Protein AF-A0A7J6VBC7-F1 (afdb_monomer)

Nearest PDB structures (foldseek):
  6eom-assembly1_A  TM=9.472E-01  e=4.359E-07  Caldithrix abyssi DSM 13497
  5zum-assembly1_B  TM=9.806E-01  e=1.143E-06  Corallococcus sp. EGB

Sequence (152 aa):
MYVSFLAGCFRSIRFGLEEAHGKGQALQFNWLFEKGAFVLHTDGTFSVNFEEIEGAVESLSTEILTIQAKGDKAAAKSLLLVYGTMTEPLQIAMNKLETVQVPVDIACIFNYTLWRCGHQCLATGILTLLRVLQSANDIDIERGAMEELSAE

Radius of gyration: 29.09 Å; Cα contacts (8 Å, |Δi|>4): 109; chains: 1; bounding box: 55×80×35 Å

Organism: Thalictrum thalictroides (NCBI:txid46969)

Solvent-accessible surface area (backbone atoms only — not comparable to full-atom values): 9130 Å² total; per-residue (Å²): 112,67,66,62,48,58,59,44,35,60,54,42,35,67,74,29,63,90,39,71,65,12,15,52,29,30,25,51,50,45,51,28,36,74,55,52,14,38,42,80,45,96,89,67,49,75,48,72,33,80,88,32,36,62,61,33,51,50,52,53,51,51,52,55,52,50,36,59,75,69,65,39,62,67,59,50,51,50,51,45,66,68,27,29,47,91,45,70,73,54,48,56,50,50,55,53,45,59,75,70,62,64,78,82,75,85,82,87,82,79,82,53,65,87,77,58,57,74,65,54,60,54,53,55,51,50,52,52,49,52,54,57,53,54,74,72,46,101,70,93,80,82,88,90,85,92,82,88,85,89,76,136

Mean predicted aligned error: 12.3 Å

Foldseek 3Di:
DVVVLLVVLLLQLVVDLVDPSNLVSQLLVQQCVVQVQWDQDPVLDIDGDPVRNVVSVVVVVCQVVVCVVVVPPVSVVVSSVVRSDCDPSSVSVNVVCVVVPDDSDDDDDDPCCVPPVPPPVVVVVVVVVVVVVCVVDDDDDDDDDPPDDPDD

Structure (mmCIF, N/CA/C/O backbone):
data_AF-A0A7J6VBC7-F1
#
_entry.id   AF-A0A7J6VBC7-F1
#
loop_
_atom_site.group_PDB
_atom_site.id
_atom_site.type_symbol
_atom_site.label_atom_id
_atom_site.label_alt_id
_atom_site.label_comp_id
_atom_site.label_asym_id
_atom_site.label_entity_id
_atom_site.label_seq_id
_atom_site.pdbx_PDB_ins_code
_atom_site.Cartn_x
_atom_site.Cartn_y
_atom_site.Cartn_z
_atom_site.occupancy
_atom_site.B_iso_or_equiv
_atom_site.auth_seq_id
_atom_site.auth_comp_id
_atom_site.auth_asym_id
_atom_site.auth_atom_id
_atom_site.pdbx_PDB_model_num
ATOM 1 N N . MET A 1 1 ? -8.877 3.848 -11.851 1.00 91.25 1 MET A N 1
ATOM 2 C CA . MET A 1 1 ? -8.496 4.342 -10.509 1.00 91.25 1 MET A CA 1
ATOM 3 C C . MET A 1 1 ? -7.563 3.365 -9.790 1.00 91.25 1 MET A C 1
ATOM 5 O O . MET A 1 1 ? -6.407 3.712 -9.598 1.00 91.25 1 MET A O 1
ATOM 9 N N . TYR A 1 2 ? -8.004 2.142 -9.462 1.00 97.44 2 TYR A 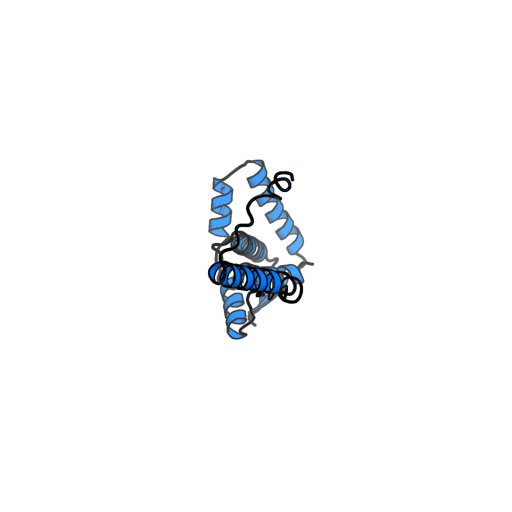N 1
ATOM 10 C CA . TYR A 1 2 ? -7.233 1.198 -8.630 1.00 97.44 2 TYR A CA 1
ATOM 11 C C . TYR A 1 2 ? -5.877 0.759 -9.197 1.00 97.44 2 TYR A C 1
ATOM 13 O O . TYR A 1 2 ? -4.909 0.670 -8.454 1.00 97.44 2 TYR A O 1
ATOM 21 N N . VAL A 1 3 ? -5.771 0.549 -10.511 1.00 97.94 3 VAL A N 1
ATOM 22 C CA . VAL A 1 3 ? -4.498 0.151 -11.143 1.00 97.94 3 VAL A CA 1
ATOM 23 C C . VAL A 1 3 ? -3.420 1.227 -10.958 1.00 97.94 3 VAL A C 1
ATOM 25 O O . VAL A 1 3 ? -2.292 0.929 -10.578 1.00 97.94 3 VAL A O 1
ATOM 28 N N . SER A 1 4 ? -3.776 2.498 -11.167 1.00 98.06 4 SER A N 1
ATOM 29 C CA . SER A 1 4 ? -2.865 3.627 -10.942 1.00 98.06 4 SER A CA 1
ATOM 30 C C . SER A 1 4 ? -2.518 3.795 -9.462 1.00 98.06 4 SER A C 1
ATOM 32 O O . SER A 1 4 ? -1.389 4.156 -9.145 1.00 98.06 4 SER A O 1
ATOM 34 N N . PHE A 1 5 ? -3.466 3.512 -8.562 1.00 98.00 5 PHE A N 1
ATOM 35 C CA . PHE A 1 5 ? -3.221 3.519 -7.121 1.00 98.00 5 PHE A CA 1
ATOM 36 C C . PHE A 1 5 ? -2.207 2.441 -6.715 1.00 98.00 5 PHE A C 1
ATOM 38 O O . PHE A 1 5 ? -1.224 2.773 -6.063 1.00 98.00 5 PHE A O 1
ATOM 45 N N . LEU A 1 6 ? -2.375 1.199 -7.183 1.00 98.25 6 LEU A N 1
ATOM 46 C CA . LEU A 1 6 ? -1.430 0.098 -6.960 1.00 98.25 6 LEU A CA 1
ATOM 47 C C . LEU A 1 6 ? -0.008 0.470 -7.411 1.00 98.25 6 LEU A C 1
ATOM 49 O O . LEU A 1 6 ? 0.944 0.332 -6.647 1.00 98.25 6 LEU A O 1
ATOM 53 N N . ALA A 1 7 ? 0.139 1.014 -8.623 1.00 97.25 7 ALA A N 1
ATOM 54 C CA . ALA A 1 7 ? 1.434 1.512 -9.092 1.00 97.25 7 ALA A CA 1
ATOM 55 C C . ALA A 1 7 ? 1.973 2.653 -8.201 1.00 97.25 7 ALA A C 1
ATOM 57 O O . ALA A 1 7 ? 3.166 2.717 -7.896 1.00 97.25 7 ALA A O 1
ATOM 58 N N . GLY A 1 8 ? 1.085 3.541 -7.748 1.00 97.25 8 GLY A N 1
ATOM 59 C CA . GLY A 1 8 ? 1.391 4.637 -6.832 1.00 97.25 8 GLY A CA 1
ATOM 60 C C . GLY A 1 8 ? 1.859 4.187 -5.445 1.00 97.25 8 GLY A C 1
ATOM 61 O O . GLY A 1 8 ? 2.703 4.872 -4.863 1.00 97.25 8 GLY A O 1
ATOM 62 N N . CYS A 1 9 ? 1.387 3.043 -4.936 1.00 97.38 9 CYS A N 1
ATOM 63 C CA . CYS A 1 9 ? 1.858 2.474 -3.671 1.00 97.38 9 CYS A CA 1
ATOM 64 C C . CYS A 1 9 ? 3.367 2.229 -3.721 1.00 97.38 9 CYS A C 1
ATOM 66 O O . CYS A 1 9 ? 4.094 2.687 -2.841 1.00 97.38 9 CYS A O 1
ATOM 68 N N . PHE A 1 10 ? 3.857 1.591 -4.789 1.00 97.06 10 PHE A N 1
ATOM 69 C CA . PHE A 1 10 ? 5.285 1.313 -4.946 1.00 97.06 10 PHE A CA 1
ATOM 70 C C . PHE A 1 10 ? 6.123 2.588 -5.006 1.00 97.06 10 PHE A C 1
ATOM 72 O O . PHE A 1 10 ? 7.191 2.644 -4.406 1.00 97.06 10 PHE A O 1
ATOM 79 N N . ARG A 1 11 ? 5.632 3.637 -5.678 1.00 96.69 11 ARG A N 1
ATOM 80 C CA . ARG A 1 11 ? 6.309 4.940 -5.691 1.00 96.69 11 ARG A CA 1
ATOM 81 C C . ARG A 1 11 ? 6.449 5.502 -4.277 1.00 96.69 11 ARG A C 1
ATOM 83 O O . ARG A 1 11 ? 7.542 5.889 -3.887 1.00 96.69 11 ARG A O 1
ATOM 90 N N . SER A 1 12 ? 5.363 5.532 -3.511 1.00 97.19 12 SER A N 1
ATOM 91 C CA . SER A 1 12 ? 5.365 6.135 -2.176 1.00 97.19 12 SER A CA 1
ATOM 92 C C . SER A 1 12 ? 6.178 5.332 -1.155 1.00 97.19 12 SER A C 1
ATOM 94 O O . SER A 1 12 ? 6.855 5.916 -0.318 1.00 97.19 12 SER A O 1
ATOM 96 N N . ILE A 1 13 ? 6.160 3.999 -1.233 1.00 97.06 13 ILE A N 1
ATOM 97 C CA . ILE A 1 13 ? 6.919 3.127 -0.319 1.00 97.06 13 ILE A CA 1
ATOM 98 C C . ILE A 1 13 ? 8.434 3.340 -0.467 1.00 97.06 13 ILE A C 1
ATOM 100 O O . ILE A 1 13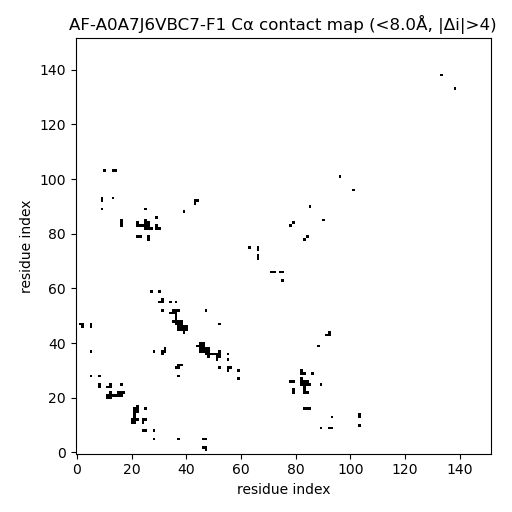 ? 9.170 3.212 0.510 1.00 97.06 13 ILE A O 1
ATOM 104 N N . ARG A 1 14 ? 8.905 3.745 -1.653 1.00 96.12 14 ARG A N 1
ATOM 105 C CA . ARG A 1 14 ? 10.324 4.043 -1.912 1.00 96.12 14 ARG A CA 1
ATOM 106 C C . ARG A 1 14 ? 10.848 5.296 -1.212 1.00 96.12 14 ARG A C 1
ATOM 108 O O . ARG A 1 14 ? 12.061 5.469 -1.160 1.00 96.12 14 ARG A O 1
ATOM 115 N N . PHE A 1 15 ? 9.981 6.131 -0.636 1.00 94.62 15 PHE A N 1
ATOM 116 C CA . PHE A 1 15 ? 10.413 7.179 0.297 1.00 94.62 15 PHE A CA 1
ATOM 117 C C . PHE A 1 15 ? 10.881 6.615 1.649 1.00 94.62 15 PHE A C 1
ATOM 119 O O . PHE A 1 15 ? 11.567 7.309 2.395 1.00 94.62 15 PHE A O 1
ATOM 126 N N . GLY A 1 16 ? 10.561 5.351 1.942 1.00 93.56 16 GLY A N 1
ATOM 127 C CA . GLY A 1 16 ? 10.965 4.645 3.152 1.00 93.56 16 GLY A CA 1
ATOM 128 C C . GLY A 1 16 ? 9.829 4.485 4.163 1.00 93.56 16 GLY A C 1
ATOM 129 O O . GLY A 1 16 ? 8.886 5.270 4.218 1.00 93.56 16 GLY A O 1
ATOM 130 N N . LEU A 1 17 ? 9.931 3.446 4.996 1.00 95.12 17 LEU A N 1
ATOM 131 C CA . LEU A 1 17 ? 8.918 3.109 6.010 1.00 95.12 17 LEU A CA 1
ATOM 132 C C . LEU A 1 17 ? 9.060 3.897 7.323 1.00 95.12 17 LEU A C 1
ATOM 134 O O . LEU A 1 17 ? 8.226 3.758 8.221 1.00 95.12 17 LEU A O 1
ATOM 138 N N . GLU A 1 18 ? 10.101 4.720 7.433 1.00 93.81 18 GLU A N 1
ATOM 139 C CA . GLU A 1 18 ? 10.283 5.660 8.545 1.00 93.81 18 GLU A CA 1
ATOM 140 C C . GLU A 1 18 ? 9.460 6.945 8.354 1.00 93.81 18 GLU A C 1
ATOM 142 O O . GLU A 1 18 ? 9.188 7.662 9.315 1.00 93.81 18 GLU A O 1
ATOM 147 N N . GLU A 1 19 ? 9.020 7.224 7.124 1.00 93.50 19 GLU A N 1
ATOM 148 C CA . GLU A 1 19 ? 8.172 8.363 6.781 1.00 93.50 19 GLU A CA 1
ATOM 149 C C . GLU A 1 19 ? 6.686 7.954 6.800 1.00 93.50 19 GLU A C 1
ATOM 151 O O . GLU A 1 19 ? 6.316 6.818 6.489 1.00 93.50 19 GLU A O 1
ATOM 156 N N . ALA A 1 20 ? 5.814 8.877 7.211 1.00 94.44 20 ALA A N 1
ATOM 157 C CA . ALA A 1 20 ? 4.403 8.599 7.455 1.00 94.44 20 ALA A CA 1
ATOM 158 C C . ALA A 1 20 ? 3.642 8.132 6.200 1.00 94.44 20 ALA A C 1
ATOM 160 O O . ALA A 1 20 ? 2.856 7.185 6.286 1.00 94.44 20 ALA A O 1
ATOM 161 N N . HIS A 1 21 ? 3.869 8.756 5.042 1.00 95.00 21 HIS A N 1
ATOM 162 C CA . HIS A 1 21 ? 3.226 8.369 3.787 1.00 95.00 21 HIS A CA 1
ATOM 163 C C . HIS A 1 21 ? 3.740 7.015 3.297 1.00 95.00 21 HIS A C 1
ATOM 165 O O . HIS A 1 21 ? 2.925 6.163 2.949 1.00 95.00 21 HIS A O 1
ATOM 171 N N . GLY A 1 22 ? 5.054 6.776 3.316 1.00 96.56 22 GLY A N 1
ATOM 172 C CA . GLY A 1 22 ? 5.630 5.479 2.943 1.00 96.56 22 GLY A CA 1
ATOM 173 C C . GLY A 1 22 ? 5.082 4.336 3.804 1.00 96.56 22 GLY A C 1
ATOM 174 O O . GLY A 1 22 ? 4.596 3.328 3.283 1.00 96.56 22 GLY A O 1
ATOM 175 N N . LYS A 1 23 ? 5.040 4.535 5.127 1.00 97.44 23 LYS A N 1
ATOM 176 C CA . LYS A 1 23 ? 4.486 3.563 6.080 1.00 97.44 23 LYS A CA 1
ATOM 177 C C . LYS A 1 23 ? 2.986 3.331 5.902 1.00 97.44 23 LYS A C 1
ATOM 179 O O . LYS A 1 23 ? 2.527 2.189 5.919 1.00 97.44 23 LYS A O 1
ATOM 184 N N . GLY A 1 24 ? 2.216 4.401 5.699 1.00 98.00 24 GLY A N 1
ATOM 185 C CA . GLY A 1 24 ? 0.778 4.318 5.439 1.00 98.00 24 GLY A CA 1
ATOM 186 C C . GLY A 1 24 ? 0.450 3.631 4.111 1.00 98.00 24 GLY A C 1
ATOM 187 O O . GLY A 1 24 ? -0.583 2.974 3.991 1.00 98.00 24 GLY A O 1
ATOM 188 N N . GLN A 1 25 ? 1.326 3.748 3.113 1.00 98.06 25 GLN A N 1
ATOM 189 C CA . GLN A 1 25 ? 1.173 3.086 1.816 1.00 98.06 25 GLN A CA 1
ATOM 190 C C . GLN A 1 25 ? 1.525 1.600 1.889 1.00 98.06 25 GLN A C 1
ATOM 192 O O . GLN A 1 25 ? 0.805 0.791 1.308 1.00 98.06 25 GLN A O 1
ATOM 197 N N . ALA A 1 26 ? 2.542 1.220 2.669 1.00 98.44 26 ALA A N 1
ATOM 198 C CA . ALA A 1 26 ? 2.803 -0.186 2.979 1.00 98.44 26 ALA A CA 1
ATOM 199 C C . ALA A 1 26 ? 1.610 -0.835 3.696 1.00 98.44 26 ALA A C 1
ATOM 201 O O . ALA A 1 26 ? 1.186 -1.922 3.312 1.00 98.44 26 ALA A O 1
ATOM 202 N N . LEU A 1 27 ? 1.005 -0.130 4.661 1.00 98.62 27 LEU A N 1
ATOM 203 C CA . LEU A 1 27 ? -0.201 -0.590 5.354 1.00 98.62 27 LEU A CA 1
ATOM 204 C C . LEU A 1 27 ? -1.360 -0.848 4.391 1.00 98.62 27 LEU A C 1
ATOM 206 O O . LEU A 1 27 ? -1.938 -1.932 4.413 1.00 98.62 27 LEU A O 1
ATOM 210 N N . GLN A 1 28 ? -1.678 0.126 3.534 1.00 98.69 28 GLN A N 1
ATOM 211 C CA . GLN A 1 28 ? -2.748 -0.018 2.544 1.00 98.69 28 GLN A CA 1
ATOM 212 C C . GLN A 1 28 ? -2.472 -1.182 1.594 1.00 98.69 28 GLN A C 1
ATOM 214 O O . GLN A 1 28 ? -3.348 -2.013 1.376 1.00 98.69 28 GLN A O 1
ATOM 219 N N . PHE A 1 29 ? -1.249 -1.279 1.071 1.00 98.69 29 PHE A N 1
ATOM 220 C CA . PHE A 1 29 ? -0.870 -2.370 0.183 1.00 98.69 29 PHE A CA 1
ATOM 221 C C . PHE A 1 29 ? -1.026 -3.735 0.858 1.00 98.69 29 PHE A C 1
ATOM 223 O O . PHE A 1 29 ? -1.679 -4.612 0.301 1.00 98.69 29 PHE A O 1
ATOM 230 N N . ASN A 1 30 ? -0.465 -3.909 2.056 1.00 98.69 30 ASN A N 1
ATOM 231 C CA . ASN A 1 30 ? -0.474 -5.191 2.757 1.00 98.69 30 ASN A CA 1
ATOM 232 C C . ASN A 1 30 ? -1.892 -5.621 3.146 1.00 98.69 30 ASN A C 1
ATOM 234 O O . ASN A 1 30 ? -2.222 -6.794 3.000 1.00 98.69 30 ASN A O 1
ATOM 238 N N . TRP A 1 31 ? -2.748 -4.685 3.571 1.00 98.75 31 TRP A N 1
ATOM 239 C CA . TRP A 1 31 ? -4.156 -4.980 3.846 1.00 98.75 31 TRP A CA 1
ATOM 240 C C . TRP A 1 31 ? -4.891 -5.438 2.583 1.00 98.75 31 TRP A C 1
ATOM 242 O O . TRP A 1 31 ? -5.536 -6.482 2.580 1.00 98.75 31 TRP A O 1
ATOM 252 N N . LEU A 1 32 ? -4.775 -4.681 1.488 1.00 98.69 32 LEU A N 1
ATOM 253 C CA . LEU A 1 32 ? -5.441 -5.013 0.226 1.00 98.69 32 LEU A CA 1
ATOM 254 C C . LEU A 1 32 ? -4.918 -6.331 -0.365 1.00 98.69 32 LEU A C 1
ATOM 256 O O . LEU A 1 32 ? -5.690 -7.107 -0.922 1.00 98.69 32 LEU A O 1
ATOM 260 N N . PHE A 1 33 ? -3.625 -6.614 -0.213 1.00 98.62 33 PHE A N 1
ATOM 261 C CA . PHE A 1 33 ? -3.031 -7.884 -0.613 1.00 98.62 33 PHE A CA 1
ATOM 262 C C . PHE A 1 33 ? -3.571 -9.054 0.221 1.00 98.62 33 PHE A C 1
ATOM 264 O O . PHE A 1 33 ? -3.986 -10.060 -0.346 1.00 98.62 33 PHE A O 1
ATOM 271 N N . GLU A 1 34 ? -3.645 -8.914 1.550 1.00 98.44 34 GLU A N 1
ATOM 272 C CA . GLU A 1 34 ? -4.218 -9.944 2.429 1.00 98.44 34 GLU A CA 1
ATOM 273 C C . GLU A 1 34 ? -5.683 -10.249 2.081 1.00 98.44 34 GLU A C 1
ATOM 275 O O . GLU A 1 34 ? -6.096 -11.407 2.088 1.00 98.44 34 GLU A O 1
ATOM 280 N N . LYS A 1 35 ? -6.467 -9.223 1.728 1.00 98.25 35 LYS A N 1
ATOM 281 C CA . LYS A 1 35 ? -7.865 -9.385 1.297 1.00 98.25 35 LYS A CA 1
ATOM 282 C C . LYS A 1 35 ? -8.020 -9.904 -0.137 1.00 98.25 35 LYS A C 1
ATOM 284 O O . LYS A 1 35 ? -9.138 -9.975 -0.626 1.00 98.25 35 LYS A O 1
ATOM 289 N N . GLY A 1 36 ? -6.932 -10.247 -0.829 1.00 98.25 36 GLY A N 1
ATOM 290 C CA . GLY A 1 36 ? -6.979 -10.767 -2.199 1.00 98.25 36 GLY A CA 1
ATOM 291 C C . GLY A 1 36 ? -7.309 -9.716 -3.264 1.00 98.25 36 GLY A C 1
ATOM 292 O O . GLY A 1 36 ? -7.514 -10.065 -4.426 1.00 98.25 36 GLY A O 1
ATOM 293 N N . ALA A 1 37 ? -7.332 -8.431 -2.897 1.00 98.56 37 ALA A N 1
ATOM 294 C CA . ALA A 1 37 ? -7.585 -7.330 -3.818 1.00 98.56 37 ALA A CA 1
ATOM 295 C C . ALA A 1 37 ? -6.362 -6.990 -4.680 1.00 98.56 37 ALA A C 1
ATOM 297 O O . ALA A 1 37 ? -6.510 -6.531 -5.814 1.00 98.56 37 ALA A O 1
ATOM 298 N N . PHE A 1 38 ? -5.155 -7.237 -4.169 1.00 98.56 38 PHE A N 1
ATOM 299 C CA . PHE A 1 38 ? -3.927 -7.229 -4.960 1.00 98.56 38 PHE A CA 1
ATOM 300 C C . PHE A 1 38 ? -3.394 -8.645 -5.123 1.00 98.56 38 PHE A C 1
ATOM 302 O O . PHE A 1 38 ? -3.320 -9.406 -4.165 1.00 98.56 38 PHE A O 1
ATOM 309 N N . VAL A 1 39 ? -2.989 -8.973 -6.347 1.00 98.38 39 VAL A N 1
ATOM 310 C CA . VAL A 1 39 ? -2.499 -10.304 -6.717 1.00 98.38 39 VAL A CA 1
ATOM 311 C C . VAL A 1 39 ? -1.080 -10.181 -7.246 1.00 98.38 39 VAL A C 1
ATOM 313 O O . VAL A 1 39 ? -0.833 -9.375 -8.146 1.00 98.38 39 VAL A O 1
ATOM 316 N N . LEU A 1 40 ? -0.170 -10.980 -6.687 1.00 98.19 40 LEU A N 1
ATOM 317 C CA . LEU A 1 40 ? 1.194 -11.169 -7.178 1.00 98.19 40 LEU A CA 1
ATOM 318 C C . LEU A 1 40 ? 1.222 -12.359 -8.140 1.00 98.19 40 LEU A C 1
ATOM 320 O O . LEU A 1 40 ? 0.823 -13.464 -7.778 1.00 98.19 40 LEU A O 1
ATOM 324 N N . HIS A 1 41 ? 1.724 -12.132 -9.347 1.00 97.94 41 HIS A N 1
ATOM 325 C CA . HIS A 1 41 ? 1.892 -13.158 -10.372 1.00 97.94 41 HIS A CA 1
ATOM 326 C C . HIS A 1 41 ? 3.271 -13.814 -10.299 1.00 97.94 41 HIS A C 1
ATOM 328 O O . HIS A 1 41 ? 4.221 -13.263 -9.743 1.00 97.94 41 HIS A O 1
ATOM 334 N N . THR A 1 42 ? 3.410 -14.987 -10.918 1.00 95.81 42 THR A N 1
ATOM 335 C CA . THR A 1 42 ? 4.669 -15.756 -10.945 1.00 95.81 42 THR A CA 1
ATOM 336 C C . THR A 1 42 ? 5.814 -15.031 -11.647 1.00 95.81 42 THR A C 1
ATOM 338 O O . THR A 1 42 ? 6.978 -15.286 -11.358 1.00 95.81 42 THR A O 1
ATOM 341 N N . ASP A 1 43 ? 5.499 -14.123 -12.570 1.00 93.56 43 ASP A N 1
ATOM 342 C CA . ASP A 1 43 ? 6.484 -13.272 -13.236 1.00 93.56 43 ASP A CA 1
ATOM 343 C C . ASP A 1 43 ? 6.926 -12.087 -12.360 1.00 93.56 43 ASP A C 1
ATOM 345 O O . ASP A 1 43 ? 7.766 -11.292 -12.780 1.00 93.56 43 ASP A O 1
ATOM 349 N N . GLY A 1 44 ? 6.374 -11.953 -11.149 1.00 93.88 44 GLY A N 1
ATOM 350 C CA . GLY A 1 44 ? 6.625 -10.887 -10.187 1.00 93.88 44 GLY A CA 1
ATOM 351 C C . GLY A 1 44 ? 5.928 -9.566 -10.519 1.00 93.88 44 GLY A C 1
ATOM 352 O O . GLY A 1 44 ? 6.416 -8.516 -10.096 1.00 93.88 44 GLY A O 1
ATOM 353 N N . THR A 1 45 ? 4.909 -9.562 -11.380 1.00 96.12 45 THR A N 1
ATOM 354 C CA . THR A 1 45 ? 4.042 -8.397 -11.612 1.00 96.12 45 THR A CA 1
ATOM 355 C C . THR A 1 45 ? 2.834 -8.423 -10.681 1.00 96.12 45 THR A C 1
ATOM 357 O O . THR A 1 45 ? 2.519 -9.446 -10.074 1.00 96.12 45 THR A O 1
ATOM 360 N N . PHE A 1 46 ? 2.161 -7.279 -10.553 1.00 98.25 46 PHE A N 1
ATOM 361 C CA . PHE A 1 46 ? 0.982 -7.137 -9.707 1.00 98.25 46 PHE A CA 1
ATOM 362 C C . PHE A 1 46 ? -0.235 -6.730 -10.526 1.00 98.25 46 PHE A C 1
ATOM 364 O O . PHE A 1 46 ? -0.129 -5.957 -11.478 1.00 98.25 46 PHE A O 1
ATOM 371 N N . SER A 1 47 ? -1.404 -7.206 -10.108 1.00 98.31 47 SER A N 1
ATOM 372 C CA . SER A 1 47 ? -2.691 -6.800 -10.673 1.00 98.31 47 SER A CA 1
ATOM 373 C C . SER A 1 47 ? -3.730 -6.549 -9.586 1.00 98.31 47 SER A C 1
ATOM 375 O O . SER A 1 47 ? -3.545 -6.948 -8.435 1.00 98.31 47 SER A O 1
ATOM 377 N N . VAL A 1 48 ? -4.819 -5.883 -9.968 1.00 98.62 48 VAL A N 1
ATOM 378 C CA . VAL A 1 48 ? -5.975 -5.644 -9.102 1.00 98.62 48 VAL A CA 1
ATOM 379 C C . VAL A 1 48 ? -7.030 -6.704 -9.389 1.00 98.62 48 VAL A C 1
ATOM 381 O O . VAL A 1 48 ? -7.435 -6.866 -10.540 1.00 98.62 48 VAL A O 1
ATOM 384 N N . ASN A 1 49 ? -7.498 -7.381 -8.346 1.00 98.44 49 ASN A N 1
ATOM 385 C CA . ASN A 1 49 ? -8.710 -8.182 -8.401 1.00 98.44 49 ASN A CA 1
ATOM 386 C C . ASN A 1 49 ? -9.923 -7.263 -8.200 1.00 98.44 49 ASN A C 1
ATOM 388 O O . ASN A 1 49 ? -10.154 -6.757 -7.103 1.00 98.44 49 ASN A O 1
ATOM 392 N N . PHE A 1 50 ? -10.682 -7.028 -9.270 1.00 98.06 50 PHE A N 1
ATOM 393 C CA . PHE A 1 50 ? -11.820 -6.109 -9.242 1.00 98.06 50 PHE A CA 1
ATOM 394 C C . PHE A 1 50 ? -13.037 -6.644 -8.485 1.00 98.06 50 PHE A C 1
ATOM 396 O O . PHE A 1 50 ? -13.885 -5.845 -8.108 1.00 98.06 50 PHE A O 1
ATOM 403 N N . GLU A 1 51 ? -13.111 -7.951 -8.235 1.00 98.38 51 GLU A N 1
ATOM 404 C CA . GLU A 1 51 ? -14.193 -8.542 -7.440 1.00 98.38 51 GLU A CA 1
ATOM 405 C C . GLU A 1 51 ? -14.007 -8.248 -5.943 1.00 98.38 51 GLU A C 1
ATOM 407 O O . GLU A 1 51 ? -14.982 -8.032 -5.231 1.00 98.38 51 GLU A O 1
ATOM 412 N N . GLU A 1 52 ? -12.756 -8.152 -5.480 1.00 98.31 52 GLU A N 1
ATOM 413 C CA . GLU A 1 52 ? -12.421 -8.004 -4.054 1.00 98.31 52 GLU A CA 1
ATOM 414 C C . GLU A 1 52 ? -12.035 -6.568 -3.655 1.00 98.31 52 GLU A C 1
ATOM 416 O O . GLU A 1 52 ? -12.116 -6.191 -2.484 1.00 98.31 52 GLU A O 1
ATOM 421 N N . ILE A 1 53 ? -11.594 -5.735 -4.608 1.00 98.38 53 ILE A N 1
ATOM 422 C CA . ILE A 1 53 ? -10.992 -4.424 -4.307 1.00 98.38 53 ILE A CA 1
ATOM 423 C C . ILE A 1 53 ? -11.931 -3.462 -3.579 1.00 98.38 53 ILE A C 1
ATOM 425 O O . ILE A 1 53 ? -11.480 -2.750 -2.682 1.00 98.38 53 ILE A O 1
ATOM 429 N N . GLU A 1 54 ? -13.218 -3.433 -3.926 1.00 98.12 54 GLU A N 1
ATOM 430 C CA . GLU A 1 54 ? -14.170 -2.513 -3.295 1.00 98.12 54 GLU A CA 1
ATOM 431 C C . GLU A 1 54 ? -14.390 -2.875 -1.822 1.00 98.12 54 GLU A C 1
ATOM 433 O O . GLU A 1 54 ? -14.213 -2.020 -0.951 1.00 98.12 54 GLU A O 1
ATOM 438 N N . GLY A 1 55 ? -14.646 -4.154 -1.530 1.00 98.56 55 GLY A N 1
ATOM 439 C CA . GLY A 1 55 ? -14.809 -4.642 -0.158 1.00 98.56 55 GLY A CA 1
ATOM 440 C C . GLY A 1 55 ? -13.530 -4.501 0.673 1.00 98.56 55 GLY A C 1
ATOM 441 O O . GLY A 1 55 ? -13.570 -4.112 1.843 1.00 98.56 55 GLY A O 1
ATOM 442 N N . ALA A 1 56 ? -12.363 -4.733 0.068 1.00 98.56 56 ALA A N 1
ATOM 443 C CA . ALA A 1 56 ? -11.085 -4.546 0.744 1.00 98.56 56 ALA A CA 1
ATOM 444 C C . ALA A 1 56 ? -10.841 -3.070 1.122 1.00 98.56 56 ALA A C 1
ATOM 446 O O . ALA A 1 56 ? -10.434 -2.788 2.252 1.00 98.56 56 ALA A O 1
ATOM 447 N N . VAL A 1 57 ? -11.147 -2.124 0.227 1.00 98.56 57 VAL A N 1
ATOM 448 C CA . VAL A 1 57 ? -11.039 -0.678 0.494 1.00 98.56 57 VAL A CA 1
ATOM 449 C C . VAL A 1 57 ? -12.042 -0.225 1.554 1.00 98.56 57 VAL A C 1
ATOM 451 O O . VAL A 1 57 ? -11.678 0.542 2.450 1.00 98.56 57 VAL A O 1
ATOM 454 N N . GLU A 1 58 ? -13.284 -0.703 1.486 1.00 98.69 58 GLU A N 1
ATOM 455 C CA . GLU A 1 58 ? -14.317 -0.400 2.478 1.00 98.69 58 GLU A CA 1
ATOM 456 C C . GLU A 1 58 ? -13.910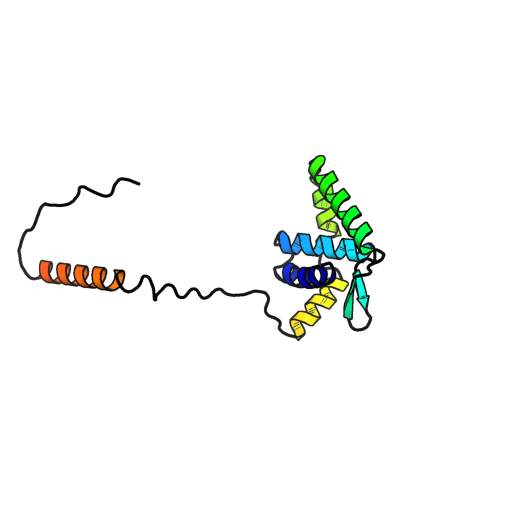 -0.903 3.869 1.00 98.69 58 GLU A C 1
ATOM 458 O O . GLU A 1 58 ? -13.977 -0.152 4.846 1.00 98.69 58 GLU A O 1
ATOM 463 N N . SER A 1 59 ? -13.416 -2.143 3.956 1.00 98.75 59 SER A N 1
ATOM 464 C CA . SER A 1 59 ? -12.995 -2.746 5.224 1.00 98.75 59 SER A CA 1
ATOM 465 C C . SER A 1 59 ? -11.844 -1.979 5.879 1.00 98.75 59 SER A C 1
ATOM 467 O O . SER A 1 59 ? -11.906 -1.680 7.072 1.00 98.75 59 SER A O 1
ATOM 469 N N . LEU A 1 60 ? -10.833 -1.579 5.100 1.00 98.69 60 LEU A N 1
ATOM 470 C CA . LEU A 1 60 ? -9.712 -0.795 5.611 1.00 98.69 60 LEU A CA 1
ATOM 471 C C . LEU A 1 60 ? -10.164 0.592 6.072 1.00 98.69 60 LEU A C 1
ATOM 473 O O . LEU A 1 60 ? -9.745 1.080 7.122 1.00 98.69 60 LEU A O 1
ATOM 477 N N . SER A 1 61 ? -11.025 1.231 5.278 1.00 98.62 61 SER A N 1
ATOM 478 C CA . SER A 1 61 ? -11.551 2.561 5.588 1.00 98.62 61 SER A CA 1
ATOM 479 C C . SER A 1 61 ? -12.364 2.529 6.881 1.00 98.62 61 SER A C 1
ATOM 481 O O . SER A 1 61 ? -12.179 3.382 7.745 1.00 98.62 61 SER A O 1
ATOM 483 N N . THR A 1 62 ? -13.203 1.506 7.050 1.00 98.75 62 THR A N 1
ATOM 484 C CA . THR A 1 62 ? -13.985 1.270 8.270 1.00 98.75 62 THR A CA 1
ATOM 485 C C . THR A 1 62 ? -13.084 1.092 9.485 1.00 98.75 62 THR A C 1
ATOM 487 O O . THR A 1 62 ? -13.317 1.734 10.511 1.00 98.75 62 THR A O 1
ATOM 490 N N . GLU A 1 63 ? -12.033 0.277 9.371 1.00 98.62 63 GLU A N 1
ATOM 491 C CA . GLU A 1 63 ? -11.078 0.035 10.455 1.00 98.62 63 GLU A CA 1
ATOM 492 C C . GLU A 1 63 ? -10.378 1.335 10.880 1.00 98.62 63 GLU A C 1
ATOM 494 O O . GLU A 1 63 ? -10.440 1.734 12.046 1.00 98.62 63 GLU A O 1
ATOM 499 N N . ILE A 1 64 ? -9.777 2.056 9.925 1.00 98.50 64 ILE A N 1
ATOM 500 C CA . ILE A 1 64 ? -9.041 3.299 10.198 1.00 98.50 64 ILE A CA 1
ATOM 501 C C . ILE A 1 64 ? -9.963 4.356 10.811 1.00 98.50 64 ILE A C 1
ATOM 503 O O . ILE A 1 64 ? -9.618 4.953 11.834 1.00 98.50 64 ILE A O 1
ATOM 507 N N . LEU A 1 65 ? -11.138 4.585 10.218 1.00 98.69 65 LEU A N 1
ATOM 508 C CA . LEU A 1 65 ? -12.076 5.599 10.698 1.00 98.69 65 LEU A CA 1
ATOM 509 C C . LEU A 1 65 ? -12.647 5.235 12.073 1.00 98.69 65 LEU A C 1
ATOM 511 O O . LEU A 1 65 ? -12.827 6.119 12.908 1.00 98.69 65 LEU A O 1
ATOM 515 N N . THR A 1 66 ? -12.868 3.949 12.355 1.00 98.75 66 THR A N 1
ATOM 516 C CA . THR A 1 66 ? -13.318 3.488 13.676 1.00 98.75 66 THR A CA 1
ATOM 517 C C . THR A 1 66 ? -12.250 3.718 14.742 1.00 98.75 66 THR A C 1
ATOM 519 O O . THR A 1 66 ? -12.561 4.220 15.825 1.00 98.75 66 THR A O 1
ATOM 522 N N . ILE A 1 67 ? -10.988 3.391 14.447 1.00 98.69 67 ILE A N 1
ATOM 523 C CA . ILE A 1 67 ? -9.856 3.650 15.347 1.00 98.69 67 ILE A CA 1
ATOM 524 C C . ILE A 1 67 ? -9.736 5.153 15.632 1.00 98.69 67 ILE A C 1
ATOM 526 O O . ILE A 1 67 ? -9.612 5.556 16.792 1.00 98.69 67 ILE A O 1
ATOM 530 N N . GLN A 1 68 ? -9.817 5.985 14.589 1.00 98.56 68 GLN A N 1
ATOM 531 C CA . GLN A 1 68 ? -9.751 7.443 14.709 1.00 98.56 68 GLN A CA 1
ATOM 532 C C . GLN A 1 68 ? -10.917 8.006 15.529 1.00 98.56 68 GLN A C 1
ATOM 534 O O . GLN A 1 68 ? -10.682 8.797 16.440 1.00 98.56 68 GLN A O 1
ATOM 539 N N . ALA A 1 69 ? -12.150 7.561 15.269 1.00 98.50 69 ALA A N 1
ATOM 540 C CA . ALA A 1 69 ? -13.344 8.003 15.989 1.00 98.50 69 ALA A CA 1
ATOM 541 C C . ALA A 1 69 ? -13.288 7.673 17.489 1.00 98.50 69 ALA A C 1
ATOM 543 O O . ALA A 1 69 ? -13.764 8.449 18.315 1.00 98.50 69 ALA A O 1
ATOM 544 N N . LYS A 1 70 ? -12.678 6.539 17.854 1.00 98.44 70 LYS A N 1
ATOM 545 C CA . LYS A 1 70 ? -12.462 6.140 19.254 1.00 98.44 70 LYS A CA 1
ATOM 546 C C . LYS A 1 70 ? -11.246 6.812 19.899 1.00 98.44 70 LYS A C 1
ATOM 548 O O . LYS A 1 70 ? -11.101 6.751 21.117 1.00 98.44 70 LYS A O 1
ATOM 553 N N . GLY A 1 71 ? -10.351 7.405 19.107 1.00 98.38 71 GLY A N 1
ATOM 554 C CA . GLY A 1 71 ? -9.051 7.879 19.583 1.00 98.38 71 GLY A CA 1
ATOM 555 C C . GLY A 1 71 ? -8.144 6.749 20.089 1.00 98.38 71 GLY A C 1
ATOM 556 O O . GLY A 1 71 ? -7.313 6.978 20.972 1.00 98.38 71 GLY A O 1
ATOM 557 N N . ASP A 1 72 ? -8.300 5.528 19.563 1.00 98.38 72 ASP A N 1
ATOM 558 C CA . ASP A 1 72 ? -7.602 4.339 20.061 1.00 98.38 72 ASP A CA 1
ATOM 559 C C . ASP A 1 72 ? -6.156 4.268 19.543 1.00 98.38 72 ASP A C 1
ATOM 561 O O . ASP A 1 72 ? -5.835 3.689 18.502 1.00 98.38 72 ASP A O 1
ATOM 565 N N . LYS A 1 73 ? -5.244 4.870 20.307 1.00 98.25 73 LYS A N 1
ATOM 566 C CA . LYS A 1 73 ? -3.810 4.892 19.983 1.00 98.25 73 LYS A CA 1
ATOM 567 C C . LYS A 1 73 ? -3.170 3.502 19.996 1.00 98.25 73 LYS A C 1
ATOM 569 O O . LYS A 1 73 ? -2.202 3.282 19.268 1.00 98.25 73 LYS A O 1
ATOM 574 N N . ALA A 1 74 ? -3.656 2.590 20.839 1.00 98.38 74 ALA A N 1
ATOM 575 C CA . ALA A 1 74 ? -3.084 1.253 20.954 1.00 98.38 74 ALA A CA 1
ATOM 576 C C . ALA A 1 74 ? -3.423 0.426 19.709 1.00 98.38 74 ALA A C 1
ATOM 578 O O . ALA A 1 74 ? -2.518 -0.151 19.101 1.00 98.38 74 ALA A O 1
ATOM 579 N N . ALA A 1 75 ? -4.687 0.465 19.277 1.00 98.12 75 ALA A N 1
ATOM 580 C CA . ALA A 1 75 ? -5.125 -0.147 18.028 1.00 98.12 75 ALA A CA 1
ATOM 581 C C . ALA A 1 75 ? -4.387 0.450 16.821 1.00 98.12 75 ALA A C 1
ATOM 583 O O . ALA A 1 75 ? -3.836 -0.296 16.013 1.00 98.12 75 ALA A O 1
ATOM 584 N N . ALA A 1 76 ? -4.255 1.781 16.747 1.00 98.38 76 ALA A N 1
ATOM 585 C CA . ALA A 1 76 ? -3.505 2.440 15.673 1.00 98.38 76 ALA A CA 1
ATOM 586 C C . ALA A 1 76 ? -2.044 1.955 15.591 1.00 98.38 76 ALA A C 1
ATOM 588 O O . ALA A 1 76 ? -1.532 1.663 14.508 1.00 98.38 76 ALA A O 1
ATOM 589 N N . LYS A 1 77 ? -1.367 1.833 16.742 1.00 98.06 77 LYS A N 1
ATOM 590 C CA . LYS A 1 77 ? 0.012 1.332 16.805 1.00 98.06 77 LYS A CA 1
ATOM 591 C C . LYS A 1 77 ? 0.099 -0.131 16.375 1.00 98.06 77 LYS A C 1
ATOM 593 O O . LYS A 1 77 ? 1.037 -0.489 15.669 1.00 98.06 77 LYS A O 1
ATOM 598 N N . SER A 1 78 ? -0.858 -0.959 16.788 1.00 98.19 78 SER A N 1
ATOM 599 C CA . SER A 1 78 ? -0.912 -2.369 16.399 1.00 98.19 78 SER A CA 1
ATOM 600 C C . SER A 1 78 ? -1.122 -2.524 14.893 1.00 98.19 78 SER A C 1
ATOM 602 O O . SER A 1 78 ? -0.367 -3.259 14.262 1.00 98.19 78 SER A O 1
ATOM 604 N N . LEU A 1 79 ? -2.051 -1.766 14.303 1.00 98.06 79 LEU A N 1
ATOM 605 C CA . LEU A 1 79 ? -2.319 -1.783 12.865 1.00 98.06 79 LEU A CA 1
ATOM 606 C C . LEU A 1 79 ? -1.064 -1.426 12.051 1.00 98.06 79 LEU A C 1
ATOM 608 O O . LEU A 1 79 ? -0.700 -2.136 11.114 1.00 98.06 79 LEU A O 1
ATOM 612 N N . LEU A 1 80 ? -0.352 -0.367 12.450 1.00 97.00 80 LEU A N 1
ATOM 613 C CA . LEU A 1 80 ? 0.905 0.038 11.811 1.00 97.00 80 LEU A CA 1
ATOM 614 C C . LEU A 1 80 ? 2.037 -0.973 12.011 1.00 97.00 80 LEU A C 1
ATOM 616 O O . LEU A 1 80 ? 2.878 -1.111 11.129 1.00 97.00 80 LEU A O 1
ATOM 620 N N . LEU A 1 81 ? 2.091 -1.655 13.156 1.00 96.81 81 LEU A N 1
ATOM 621 C CA . LEU A 1 81 ? 3.129 -2.649 13.433 1.00 96.81 81 LEU A CA 1
ATOM 622 C C . LEU A 1 81 ? 2.939 -3.917 12.598 1.00 96.81 81 LEU A C 1
ATOM 624 O O . LEU A 1 81 ? 3.924 -4.510 12.174 1.00 96.81 81 LEU A O 1
ATOM 628 N N . VAL A 1 82 ? 1.690 -4.311 12.349 1.00 96.88 82 VAL A N 1
ATOM 629 C CA . VAL A 1 82 ? 1.371 -5.478 11.521 1.00 96.88 82 VAL A CA 1
ATOM 630 C C . VAL A 1 82 ? 1.542 -5.141 10.039 1.00 96.88 82 VAL A C 1
ATOM 632 O O . VAL A 1 82 ? 2.346 -5.764 9.350 1.00 96.88 82 VAL A O 1
ATOM 635 N N . TYR A 1 83 ? 0.839 -4.118 9.552 1.00 98.38 83 TYR A N 1
ATOM 636 C CA . TYR A 1 83 ? 0.725 -3.863 8.115 1.00 98.38 83 TYR A CA 1
ATOM 637 C C . TYR A 1 83 ? 1.694 -2.796 7.593 1.00 98.38 83 TYR A C 1
ATOM 639 O O . TYR A 1 83 ? 1.971 -2.762 6.403 1.00 98.38 83 TYR A O 1
ATOM 647 N N . GLY A 1 84 ? 2.254 -1.928 8.434 1.00 97.62 84 GLY A N 1
ATOM 648 C CA . GLY A 1 84 ? 3.195 -0.878 8.014 1.00 97.62 84 GLY A CA 1
ATOM 649 C C . GLY A 1 84 ? 4.637 -1.365 7.829 1.00 97.62 84 GLY A C 1
ATOM 650 O O . GLY A 1 84 ? 5.568 -0.624 8.147 1.00 97.62 84 GLY A O 1
ATOM 651 N N . THR A 1 85 ? 4.833 -2.611 7.391 1.00 97.31 85 THR A N 1
ATOM 652 C CA . THR A 1 85 ? 6.133 -3.296 7.330 1.00 97.31 85 THR A CA 1
ATOM 653 C C . THR A 1 85 ? 6.483 -3.755 5.911 1.00 97.31 85 THR A C 1
ATOM 655 O O . THR A 1 85 ? 5.627 -3.845 5.028 1.00 97.31 85 THR A O 1
ATOM 658 N N . MET A 1 86 ? 7.771 -4.029 5.682 1.00 97.62 86 MET A N 1
ATOM 659 C CA . MET A 1 86 ? 8.294 -4.490 4.395 1.00 97.62 86 MET A CA 1
ATOM 660 C C . MET A 1 86 ? 8.079 -6.004 4.235 1.00 97.62 86 MET A C 1
ATOM 662 O O . MET A 1 86 ? 8.957 -6.803 4.567 1.00 97.62 86 MET A O 1
ATOM 666 N N . THR A 1 87 ? 6.903 -6.390 3.746 1.00 97.62 87 THR A N 1
ATOM 667 C CA . THR A 1 87 ? 6.518 -7.786 3.483 1.00 97.62 87 THR A CA 1
ATOM 668 C C . THR A 1 87 ? 7.209 -8.349 2.240 1.00 97.62 87 THR A C 1
ATOM 670 O O . THR A 1 87 ? 7.699 -7.604 1.392 1.00 97.62 87 THR A O 1
ATOM 673 N N . GLU A 1 88 ? 7.230 -9.675 2.097 1.00 97.50 88 GLU A N 1
ATOM 674 C CA . GLU A 1 88 ? 7.854 -10.350 0.951 1.00 97.50 88 GLU A CA 1
ATOM 675 C C . GLU A 1 88 ? 7.327 -9.861 -0.420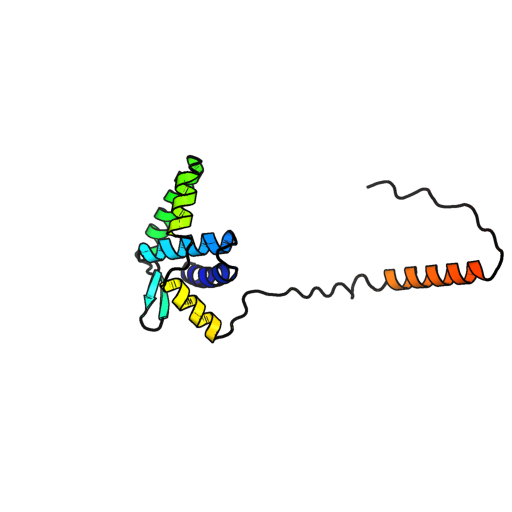 1.00 97.50 88 GLU A C 1
ATOM 677 O O . GLU A 1 88 ? 8.157 -9.518 -1.267 1.00 97.50 88 GLU A O 1
ATOM 682 N N . PRO A 1 89 ? 6.004 -9.705 -0.660 1.00 97.38 89 PRO A N 1
ATOM 683 C CA . PRO A 1 89 ? 5.515 -9.154 -1.926 1.00 97.38 89 PRO A CA 1
ATOM 684 C C . PRO A 1 89 ? 6.050 -7.742 -2.211 1.00 97.38 89 PRO A C 1
ATOM 686 O O . PRO A 1 89 ? 6.441 -7.439 -3.339 1.00 97.38 89 PRO A O 1
ATOM 689 N N . LEU A 1 90 ? 6.132 -6.881 -1.191 1.00 96.94 90 LEU A N 1
ATOM 690 C CA . LEU A 1 90 ? 6.711 -5.546 -1.347 1.00 96.94 90 LEU A CA 1
ATOM 691 C C . LEU A 1 90 ? 8.206 -5.608 -1.664 1.00 96.94 90 LEU A C 1
ATOM 693 O O . LEU A 1 90 ? 8.653 -4.887 -2.554 1.00 96.94 90 LEU A O 1
ATOM 697 N N . GLN A 1 91 ? 8.970 -6.488 -1.010 1.00 96.88 91 GLN A N 1
ATOM 698 C CA . GLN A 1 91 ? 10.399 -6.665 -1.301 1.00 96.88 91 GLN A CA 1
ATOM 699 C C . GLN A 1 91 ? 10.631 -7.088 -2.752 1.00 96.88 91 GLN A C 1
ATOM 701 O O . GLN A 1 91 ? 11.494 -6.526 -3.423 1.00 96.88 91 GLN A O 1
ATOM 706 N N . ILE A 1 92 ? 9.821 -8.017 -3.271 1.00 96.44 92 ILE A N 1
ATOM 707 C CA . ILE A 1 92 ? 9.880 -8.435 -4.680 1.00 96.44 92 ILE A CA 1
ATOM 708 C C . ILE A 1 92 ? 9.667 -7.231 -5.608 1.00 96.44 92 ILE A C 1
ATOM 710 O O . ILE A 1 92 ? 10.420 -7.047 -6.569 1.00 96.44 92 ILE A O 1
ATOM 714 N N . ALA A 1 93 ? 8.678 -6.382 -5.309 1.00 95.75 93 ALA A N 1
ATOM 715 C CA . ALA A 1 93 ? 8.418 -5.173 -6.084 1.00 95.75 93 ALA A CA 1
ATOM 716 C C . ALA A 1 93 ? 9.586 -4.170 -6.016 1.00 95.75 93 ALA A C 1
ATOM 718 O O . ALA A 1 93 ? 9.996 -3.636 -7.049 1.00 95.75 93 ALA A O 1
ATOM 719 N N . MET A 1 94 ? 10.140 -3.924 -4.823 1.00 95.38 94 MET A N 1
ATOM 720 C CA . MET A 1 94 ? 11.240 -2.971 -4.628 1.00 95.38 94 MET A CA 1
ATOM 721 C C . MET A 1 94 ? 12.519 -3.433 -5.335 1.00 95.38 94 MET A C 1
ATOM 723 O O . MET A 1 94 ? 13.093 -2.664 -6.102 1.00 95.38 94 MET A O 1
ATOM 727 N N . ASN A 1 95 ? 12.895 -4.708 -5.191 1.00 94.44 95 ASN A N 1
ATOM 728 C CA . ASN A 1 95 ? 14.087 -5.283 -5.826 1.00 94.44 95 ASN A CA 1
ATOM 729 C C . ASN A 1 95 ? 14.042 -5.165 -7.358 1.00 94.44 95 ASN A C 1
ATOM 731 O O . ASN A 1 95 ? 15.052 -4.890 -8.013 1.00 94.44 95 ASN A O 1
ATOM 735 N N . LYS A 1 96 ? 12.857 -5.334 -7.956 1.00 93.25 96 LYS A N 1
ATOM 736 C CA . LYS A 1 96 ? 12.666 -5.121 -9.396 1.00 93.25 96 LYS A CA 1
ATOM 737 C C . LYS A 1 96 ? 12.888 -3.668 -9.807 1.00 93.25 96 LYS A C 1
ATOM 739 O O . LYS A 1 96 ? 13.546 -3.417 -10.814 1.00 93.25 96 LYS A O 1
ATOM 744 N N . LEU A 1 97 ? 12.351 -2.715 -9.046 1.00 93.19 97 LEU A N 1
ATOM 745 C CA . LEU A 1 97 ? 12.514 -1.287 -9.336 1.00 93.19 97 LEU A CA 1
ATOM 746 C C . LEU A 1 97 ? 13.966 -0.828 -9.163 1.00 93.19 97 LEU A C 1
ATOM 748 O O . LEU A 1 97 ? 14.438 -0.003 -9.946 1.00 93.19 97 LEU A O 1
ATOM 752 N N . GLU A 1 98 ? 14.678 -1.392 -8.188 1.00 90.69 98 GLU A N 1
ATOM 753 C CA . GLU A 1 98 ? 16.112 -1.172 -7.989 1.00 90.69 98 GLU A CA 1
ATOM 754 C C . GLU A 1 98 ? 16.940 -1.725 -9.152 1.00 90.69 98 GLU A C 1
ATOM 756 O O . GLU A 1 98 ? 17.812 -1.028 -9.666 1.00 90.69 98 GLU A O 1
ATOM 761 N N . THR A 1 99 ? 16.608 -2.923 -9.646 1.00 92.31 99 THR A N 1
ATOM 762 C CA . THR A 1 99 ? 17.283 -3.536 -10.806 1.00 92.31 99 THR A CA 1
ATOM 763 C C . THR A 1 99 ? 17.172 -2.664 -12.061 1.00 92.31 99 THR A C 1
ATOM 765 O O . THR A 1 99 ? 18.129 -2.536 -12.822 1.00 92.31 99 THR A O 1
ATOM 768 N N . VAL A 1 100 ? 16.011 -2.036 -12.273 1.00 92.69 100 VAL A N 1
ATOM 769 C CA . VAL A 1 100 ? 15.749 -1.151 -13.424 1.00 92.69 100 VAL A CA 1
ATOM 770 C C . VAL A 1 100 ? 16.291 0.273 -13.203 1.00 92.69 100 VAL A C 1
ATOM 772 O O . VAL A 1 100 ? 16.336 1.061 -14.142 1.00 92.69 100 VAL A O 1
ATOM 775 N N . GLN A 1 101 ? 16.749 0.607 -11.989 1.00 92.12 101 GLN A N 1
ATOM 776 C CA . GLN A 1 101 ? 17.284 1.924 -11.612 1.00 92.12 101 GLN A CA 1
ATOM 777 C C . GLN A 1 101 ? 16.309 3.088 -11.861 1.00 92.12 101 GLN A C 1
ATOM 779 O O . GLN A 1 101 ? 16.683 4.164 -12.329 1.00 92.12 101 GLN A O 1
ATOM 784 N N . VAL A 1 102 ? 15.030 2.893 -11.531 1.00 91.56 102 VAL A N 1
ATOM 785 C CA . VAL A 1 102 ? 14.026 3.964 -11.635 1.00 91.56 102 VAL A CA 1
ATOM 786 C C . VAL A 1 102 ? 14.336 5.057 -10.596 1.00 91.56 102 VAL A C 1
ATOM 788 O O . VAL A 1 102 ? 14.549 4.716 -9.434 1.00 91.56 102 VAL A O 1
ATOM 791 N N . PRO A 1 103 ? 14.329 6.364 -10.918 1.00 94.19 103 PRO A N 1
ATOM 792 C CA . PRO A 1 103 ? 14.473 7.424 -9.913 1.00 94.19 103 PRO A CA 1
ATOM 793 C C . PRO A 1 103 ? 13.368 7.370 -8.845 1.00 94.19 103 PRO A C 1
ATOM 795 O O . PRO A 1 103 ? 12.249 6.942 -9.130 1.00 94.19 103 PRO A O 1
ATOM 798 N N . VAL A 1 104 ? 13.668 7.751 -7.598 1.00 93.62 104 VAL A N 1
ATOM 799 C CA . VAL A 1 104 ? 12.669 7.770 -6.504 1.00 93.62 104 VAL A CA 1
ATOM 800 C C . VAL A 1 104 ? 11.732 8.964 -6.650 1.00 93.62 104 VAL A C 1
ATOM 802 O O . VAL A 1 104 ? 10.514 8.801 -6.614 1.00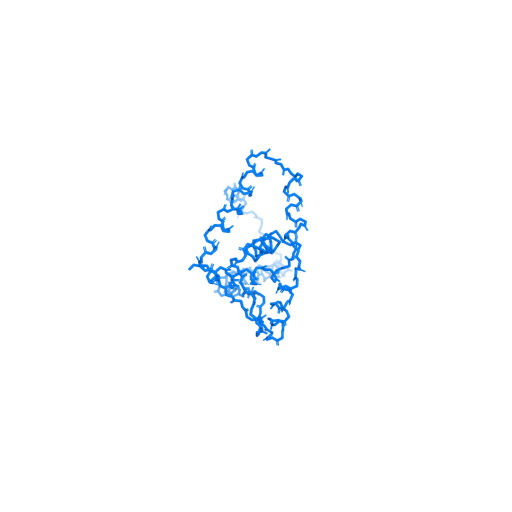 93.62 104 VAL A O 1
ATOM 805 N N . ASP A 1 105 ? 12.312 10.145 -6.843 1.00 95.25 105 ASP A N 1
ATOM 806 C CA . ASP A 1 105 ? 11.596 11.408 -6.950 1.00 95.25 105 ASP A CA 1
ATOM 807 C C . ASP A 1 105 ? 12.420 12.424 -7.748 1.00 95.25 105 ASP A C 1
ATOM 809 O O . ASP A 1 105 ? 13.524 12.131 -8.219 1.00 95.25 105 ASP A O 1
ATOM 813 N N . ILE A 1 106 ? 11.869 13.618 -7.918 1.00 95.06 106 ILE A N 1
ATOM 814 C CA . ILE A 1 106 ? 12.483 14.714 -8.657 1.00 95.06 106 ILE A CA 1
ATOM 815 C C . ILE A 1 106 ? 13.299 15.632 -7.739 1.00 95.06 106 ILE A C 1
ATOM 817 O O . ILE A 1 106 ? 12.917 15.927 -6.611 1.00 95.06 106 ILE A O 1
ATOM 821 N N . ALA A 1 107 ? 14.410 16.153 -8.256 1.00 93.38 107 ALA A N 1
ATOM 822 C CA . ALA A 1 107 ? 15.112 17.281 -7.654 1.00 93.38 107 ALA A CA 1
ATOM 823 C C . ALA A 1 107 ? 14.736 18.554 -8.421 1.00 93.38 107 ALA A C 1
ATOM 825 O O . ALA A 1 107 ? 15.079 18.707 -9.595 1.00 93.38 107 ALA A O 1
ATOM 826 N N . CYS A 1 108 ? 14.005 19.463 -7.777 1.00 90.69 108 CYS A N 1
ATOM 827 C CA . CYS A 1 108 ? 13.575 20.700 -8.420 1.00 90.69 108 CYS A CA 1
ATOM 828 C C . CYS A 1 108 ? 14.761 21.652 -8.627 1.00 90.69 108 CYS A C 1
ATOM 830 O O . CYS A 1 108 ? 15.342 22.158 -7.667 1.00 90.69 108 CYS A O 1
ATOM 832 N N . ILE A 1 109 ? 15.081 21.947 -9.888 1.00 90.19 109 ILE A N 1
ATOM 833 C CA . ILE A 1 109 ? 16.042 22.990 -10.261 1.00 90.19 109 ILE A CA 1
ATOM 834 C C . ILE A 1 109 ? 15.252 24.257 -10.574 1.00 90.19 109 ILE A C 1
ATOM 836 O O . ILE A 1 109 ? 14.686 24.412 -11.657 1.00 90.19 109 ILE A O 1
ATOM 840 N N . PHE A 1 110 ? 15.202 25.168 -9.607 1.00 85.81 110 PHE A N 1
ATOM 841 C CA . PHE A 1 110 ? 14.507 26.435 -9.768 1.00 85.81 110 PHE A CA 1
ATOM 842 C C . PHE A 1 110 ? 15.454 27.531 -10.277 1.00 85.81 110 PHE A C 1
ATOM 844 O O . PHE A 1 110 ? 16.216 28.121 -9.512 1.00 85.81 110 PHE A O 1
ATOM 851 N N . ASN A 1 111 ? 15.391 27.845 -11.572 1.00 78.62 111 ASN A N 1
ATOM 852 C CA . ASN A 1 111 ? 16.170 28.932 -12.174 1.00 78.62 111 ASN A CA 1
ATOM 853 C C . ASN A 1 111 ? 15.529 30.310 -11.904 1.00 78.62 111 ASN A C 1
ATOM 855 O O . ASN A 1 111 ? 14.984 30.947 -12.800 1.00 78.62 111 ASN A O 1
ATOM 859 N N . TYR A 1 112 ? 15.600 30.798 -10.661 1.00 65.56 112 TYR A N 1
ATOM 860 C CA . TYR A 1 112 ? 15.155 32.159 -10.306 1.00 65.56 112 TYR A CA 1
ATOM 861 C C . TYR A 1 112 ? 16.248 33.231 -10.477 1.00 65.56 112 TYR A C 1
ATOM 863 O O . TYR A 1 112 ? 15.972 34.430 -10.392 1.00 65.56 112 TYR A O 1
ATOM 871 N N . THR A 1 113 ? 17.493 32.839 -10.759 1.00 53.31 113 THR A N 1
ATOM 872 C CA . THR A 1 113 ? 18.631 33.755 -10.955 1.00 53.31 113 THR A CA 1
ATOM 873 C C . THR A 1 113 ? 18.512 34.600 -12.231 1.00 53.31 113 THR A C 1
ATOM 875 O O . THR A 1 113 ? 19.142 35.650 -12.310 1.00 53.31 113 THR A O 1
ATOM 878 N N . LEU A 1 114 ? 17.636 34.231 -13.176 1.00 53.00 114 LEU A N 1
ATOM 879 C CA . LEU A 1 114 ? 17.223 35.092 -14.297 1.00 53.00 114 LEU A CA 1
ATOM 880 C C . LEU A 1 114 ? 16.161 36.142 -13.919 1.00 53.00 114 LEU A C 1
ATOM 882 O O . LEU A 1 114 ? 15.858 37.003 -14.737 1.00 53.00 114 LEU A O 1
ATOM 886 N N . TRP A 1 115 ? 15.612 36.115 -12.698 1.00 51.72 115 TRP A N 1
ATOM 887 C CA . TRP A 1 115 ? 14.568 37.059 -12.278 1.00 51.72 115 TRP A CA 1
ATOM 888 C C . TRP A 1 115 ? 14.954 37.961 -11.093 1.00 51.72 115 TRP A C 1
ATOM 890 O O . TRP A 1 115 ? 14.449 39.074 -10.998 1.00 51.72 115 TRP A O 1
ATOM 900 N N . ARG A 1 116 ? 15.898 37.569 -10.219 1.00 45.94 116 ARG A N 1
ATOM 901 C CA . ARG A 1 116 ? 16.358 38.435 -9.101 1.00 45.94 116 ARG A CA 1
ATOM 902 C C . ARG A 1 116 ? 17.824 38.875 -9.134 1.00 45.94 116 ARG A C 1
ATOM 904 O O . ARG A 1 116 ? 18.188 39.780 -8.387 1.00 45.94 116 ARG A O 1
ATOM 911 N N . CYS A 1 117 ? 18.660 38.328 -10.017 1.00 47.53 117 CYS A N 1
ATOM 912 C CA . CYS A 1 117 ? 20.093 38.658 -10.042 1.00 47.53 117 CYS A CA 1
ATOM 913 C C . CYS A 1 117 ? 20.479 39.794 -11.012 1.00 47.53 117 CYS A C 1
ATOM 915 O O . CYS A 1 117 ? 21.657 39.995 -11.283 1.00 47.53 117 CYS A O 1
ATOM 917 N N . GLY A 1 118 ? 19.508 40.555 -11.532 1.00 50.50 118 GLY A N 1
ATOM 918 C CA . GLY A 1 118 ? 19.780 41.789 -12.285 1.00 50.50 118 GLY A CA 1
ATOM 919 C C . GLY A 1 118 ? 19.906 43.035 -11.397 1.00 50.50 118 GLY A C 1
ATOM 920 O O . GLY A 1 118 ? 20.733 43.900 -11.663 1.00 50.50 118 GLY A O 1
ATOM 921 N N . HIS A 1 119 ? 19.126 43.121 -10.312 1.00 49.69 119 HIS A N 1
ATOM 922 C CA . HIS A 1 119 ? 19.043 44.339 -9.492 1.00 49.69 119 HIS A CA 1
ATOM 923 C C . HIS A 1 119 ? 19.904 44.314 -8.220 1.00 49.69 119 HIS A C 1
ATOM 925 O O . HIS A 1 119 ? 20.344 45.373 -7.775 1.00 49.69 119 HIS A O 1
ATOM 931 N N . GLN A 1 120 ? 20.214 43.141 -7.653 1.00 49.28 120 GLN A N 1
ATOM 932 C CA . GLN A 1 120 ? 21.022 43.084 -6.427 1.00 49.28 120 GLN A CA 1
ATOM 933 C C . GLN A 1 120 ? 22.529 43.239 -6.698 1.00 49.28 120 GLN A C 1
ATOM 935 O O . GLN A 1 120 ? 23.210 43.924 -5.940 1.00 49.28 120 GLN A O 1
ATOM 940 N N . CYS A 1 121 ? 23.055 42.684 -7.799 1.00 50.69 121 CYS A N 1
ATOM 941 C CA . CYS A 1 121 ? 24.493 42.751 -8.096 1.00 50.69 121 CYS A CA 1
ATOM 942 C C . CYS A 1 121 ? 24.986 44.166 -8.449 1.00 50.69 121 CYS A C 1
ATOM 944 O O . CYS A 1 121 ? 26.109 44.516 -8.090 1.00 50.69 121 CYS A O 1
ATOM 946 N N . LEU A 1 122 ? 24.154 45.010 -9.074 1.00 54.09 122 LEU A N 1
ATOM 947 C CA . LEU A 1 122 ? 24.500 46.418 -9.313 1.00 54.09 122 LEU A CA 1
ATOM 948 C C . LEU A 1 122 ? 24.485 47.238 -8.016 1.00 54.09 122 LEU A C 1
ATOM 950 O O . LEU A 1 122 ? 25.397 48.030 -7.791 1.00 54.09 122 LEU A O 1
ATOM 954 N N . ALA A 1 123 ? 23.506 47.017 -7.134 1.00 55.94 123 ALA A N 1
ATOM 955 C CA . ALA A 1 123 ? 23.401 47.760 -5.879 1.00 55.94 123 ALA A CA 1
ATOM 956 C C . ALA A 1 123 ? 24.560 47.449 -4.916 1.00 55.94 123 ALA A C 1
ATOM 958 O O . ALA A 1 123 ? 25.112 48.364 -4.307 1.00 55.94 123 ALA A O 1
ATOM 959 N N . THR A 1 124 ? 24.985 46.183 -4.807 1.00 57.25 124 THR A N 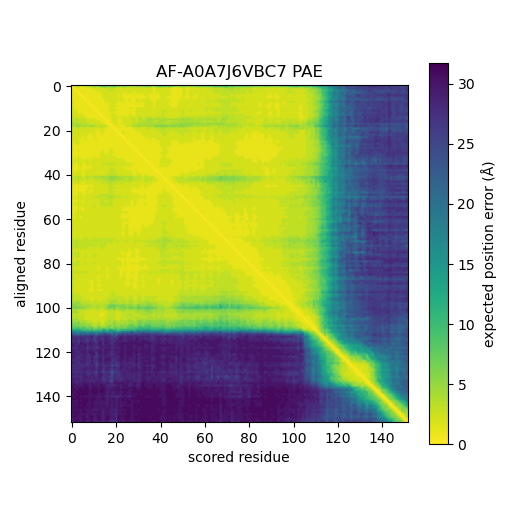1
ATOM 960 C CA . THR A 1 124 ? 26.134 45.830 -3.954 1.00 57.25 124 THR A CA 1
ATOM 961 C C . THR A 1 124 ? 27.453 46.323 -4.553 1.00 57.25 124 THR A C 1
ATOM 963 O O . THR A 1 124 ? 28.282 46.856 -3.822 1.00 57.25 124 THR A O 1
ATOM 966 N N . GLY A 1 125 ? 27.625 46.238 -5.879 1.00 60.34 125 GLY A N 1
ATOM 967 C CA . GLY A 1 125 ? 28.813 46.763 -6.561 1.00 60.34 125 GLY A CA 1
ATOM 968 C C . GLY A 1 125 ? 28.960 48.285 -6.441 1.00 60.34 125 GLY A C 1
ATOM 969 O O . GLY A 1 125 ? 30.051 48.773 -6.152 1.00 60.34 125 GLY A O 1
ATOM 970 N N . ILE A 1 126 ? 27.862 49.036 -6.588 1.00 63.97 126 ILE A N 1
ATOM 971 C CA . ILE A 1 126 ? 27.851 50.500 -6.446 1.00 63.97 126 ILE A CA 1
ATOM 972 C C . ILE A 1 126 ? 28.106 50.924 -4.994 1.00 63.97 126 ILE A C 1
ATOM 974 O O . ILE A 1 126 ? 28.884 51.851 -4.782 1.00 63.97 126 ILE A O 1
ATOM 978 N N . LEU A 1 127 ? 27.538 50.243 -3.987 1.00 59.72 127 LEU A N 1
ATOM 979 C CA . LEU A 1 127 ? 27.823 50.559 -2.578 1.00 59.72 127 LEU A CA 1
ATOM 980 C C . LEU A 1 127 ? 29.283 50.285 -2.197 1.00 59.72 127 LEU A C 1
ATOM 982 O O . LEU A 1 127 ? 29.872 51.061 -1.443 1.00 59.72 127 LEU A O 1
ATOM 986 N N . THR A 1 128 ? 29.884 49.206 -2.705 1.00 65.56 128 THR A N 1
ATOM 987 C CA . THR A 1 128 ? 31.307 48.930 -2.467 1.00 65.56 128 THR A CA 1
ATOM 988 C C . THR A 1 128 ? 32.192 49.965 -3.164 1.00 65.56 128 THR A C 1
ATOM 990 O O . THR A 1 128 ? 33.154 50.429 -2.557 1.00 65.56 128 THR A O 1
ATOM 993 N N . LEU A 1 129 ? 31.839 50.407 -4.378 1.00 66.56 129 LEU A N 1
ATOM 994 C CA . LEU A 1 129 ? 32.552 51.483 -5.076 1.00 66.56 129 LEU A CA 1
ATOM 995 C C . LEU A 1 129 ? 32.409 52.836 -4.353 1.00 66.56 129 LEU A C 1
ATOM 997 O O . LEU A 1 129 ? 33.400 53.538 -4.187 1.00 66.56 129 LEU A O 1
ATOM 1001 N N . LEU A 1 130 ? 31.213 53.176 -3.857 1.00 64.56 130 LEU A N 1
ATOM 1002 C CA . LEU A 1 130 ? 30.966 54.383 -3.055 1.00 64.56 130 LEU A CA 1
ATOM 1003 C C . LEU A 1 130 ? 31.770 54.381 -1.752 1.00 64.56 130 LEU A C 1
ATOM 1005 O O . LEU A 1 130 ? 32.359 55.401 -1.420 1.00 64.56 130 LEU A O 1
ATOM 1009 N N . ARG A 1 131 ? 31.876 53.243 -1.054 1.00 63.81 131 ARG A N 1
ATOM 1010 C CA . ARG A 1 131 ? 32.700 53.133 0.165 1.00 63.81 131 ARG A CA 1
ATOM 1011 C C . ARG A 1 131 ? 34.198 53.265 -0.114 1.00 63.81 131 ARG A C 1
ATOM 1013 O O . ARG A 1 131 ? 34.907 53.868 0.683 1.00 63.81 131 ARG A O 1
ATOM 1020 N N . VAL A 1 132 ? 34.678 52.737 -1.243 1.00 64.94 132 VAL A N 1
ATOM 1021 C CA . VAL A 1 132 ? 36.079 52.898 -1.674 1.00 64.94 132 VAL A CA 1
ATOM 1022 C C . VAL A 1 132 ? 36.366 54.343 -2.095 1.00 64.94 132 VAL A C 1
ATOM 1024 O O . VAL A 1 132 ? 37.431 54.867 -1.786 1.00 64.94 132 VAL A O 1
ATOM 1027 N N . LEU A 1 133 ? 35.412 55.020 -2.740 1.00 61.25 133 LEU A N 1
ATOM 1028 C CA . LEU A 1 133 ? 35.534 56.441 -3.083 1.00 61.25 133 LEU A CA 1
ATOM 1029 C C . LEU A 1 133 ? 35.442 57.350 -1.843 1.00 61.25 133 LEU A C 1
ATOM 1031 O O . LEU A 1 133 ? 36.169 58.335 -1.769 1.00 61.25 133 LEU A O 1
ATOM 1035 N N . GLN A 1 134 ? 34.620 56.997 -0.849 1.00 54.84 134 GLN A N 1
ATOM 1036 C CA . GLN A 1 134 ? 34.525 57.708 0.433 1.00 54.84 134 GLN A CA 1
ATOM 1037 C C . GLN A 1 134 ? 35.783 57.552 1.296 1.00 54.84 134 GLN A C 1
ATOM 1039 O O . GLN A 1 134 ? 36.129 58.475 2.021 1.00 54.84 134 GLN A O 1
ATOM 1044 N N . SER A 1 135 ? 36.514 56.434 1.203 1.00 53.28 135 SER A N 1
ATOM 1045 C CA . SER A 1 135 ? 37.796 56.291 1.915 1.00 53.28 135 SER A CA 1
ATOM 1046 C C . SER A 1 135 ? 38.963 57.000 1.216 1.00 53.28 135 SER A C 1
ATOM 1048 O O . SER A 1 135 ? 40.072 56.997 1.747 1.00 53.28 135 SER A O 1
ATOM 1050 N N . ALA A 1 136 ? 38.745 57.538 0.012 1.00 56.69 136 ALA A N 1
ATOM 1051 C CA . ALA A 1 136 ? 39.776 58.167 -0.807 1.00 56.69 136 ALA A CA 1
ATOM 1052 C C . ALA A 1 136 ? 39.696 59.705 -0.828 1.00 56.69 136 ALA A C 1
ATOM 1054 O O . ALA A 1 136 ? 40.609 60.325 -1.363 1.00 56.69 136 ALA A O 1
ATOM 1055 N N . ASN A 1 137 ? 38.657 60.323 -0.249 1.00 49.81 137 ASN A N 1
ATOM 1056 C CA . ASN A 1 137 ? 38.538 61.777 -0.097 1.00 49.81 137 ASN A CA 1
ATOM 1057 C C . ASN A 1 137 ? 37.689 62.133 1.135 1.00 49.81 137 ASN A C 1
ATOM 1059 O O . ASN A 1 137 ? 36.524 61.747 1.205 1.00 49.81 137 ASN A O 1
ATOM 1063 N N . ASP A 1 138 ? 38.261 62.920 2.050 1.00 48.38 138 ASP A N 1
ATOM 1064 C CA . ASP A 1 138 ? 37.579 63.588 3.168 1.00 48.38 138 ASP A CA 1
ATOM 1065 C C . ASP A 1 138 ? 36.398 64.448 2.675 1.00 48.38 138 ASP A C 1
ATOM 1067 O O . ASP A 1 138 ? 36.573 65.618 2.329 1.00 48.38 138 ASP A O 1
ATOM 1071 N N . ILE A 1 139 ? 35.185 63.887 2.633 1.00 46.59 139 ILE A N 1
ATOM 1072 C CA . ILE A 1 139 ? 33.937 64.649 2.479 1.00 46.59 139 ILE A CA 1
ATOM 1073 C C . ILE A 1 139 ? 32.872 64.042 3.402 1.00 46.59 139 ILE A C 1
ATOM 1075 O O . ILE A 1 139 ? 32.291 62.996 3.106 1.00 46.59 139 ILE A O 1
ATOM 1079 N N . ASP A 1 140 ? 32.604 64.737 4.508 1.00 48.41 140 ASP A N 1
ATOM 1080 C CA . ASP A 1 140 ? 31.447 64.517 5.376 1.00 48.41 140 ASP A CA 1
ATOM 1081 C C . ASP A 1 140 ? 30.144 64.757 4.598 1.00 48.41 140 ASP A C 1
ATOM 1083 O O . ASP A 1 140 ? 29.849 65.877 4.177 1.00 48.41 140 ASP A O 1
ATOM 1087 N N . ILE A 1 141 ? 29.323 63.715 4.456 1.00 42.34 141 ILE A N 1
ATOM 1088 C CA . ILE A 1 141 ? 27.885 63.861 4.200 1.00 42.34 141 ILE A CA 1
ATOM 1089 C C . ILE A 1 141 ? 27.155 63.108 5.310 1.00 42.34 141 ILE A C 1
ATOM 1091 O O . ILE A 1 141 ? 26.771 61.948 5.165 1.00 42.34 141 ILE A O 1
ATOM 1095 N N . GLU A 1 142 ? 26.984 63.778 6.448 1.00 44.16 142 GLU A N 1
ATOM 1096 C CA . GLU A 1 142 ? 25.942 63.422 7.402 1.00 44.16 142 GLU A CA 1
ATOM 1097 C C . GLU A 1 142 ? 24.572 63.945 6.938 1.00 44.16 142 GLU A C 1
ATOM 1099 O O . GLU A 1 142 ? 24.449 65.048 6.408 1.00 44.16 142 GLU A O 1
ATOM 1104 N N . ARG A 1 143 ? 23.546 63.157 7.294 1.00 40.56 143 ARG A N 1
ATOM 1105 C CA . ARG A 1 143 ? 22.105 63.466 7.385 1.00 40.56 143 ARG A CA 1
ATOM 1106 C C . ARG A 1 143 ? 21.283 63.532 6.094 1.00 40.56 143 ARG A C 1
ATOM 1108 O O . ARG A 1 143 ? 21.238 64.536 5.395 1.00 40.56 143 ARG A O 1
ATOM 1115 N N . GLY A 1 144 ? 20.434 62.512 5.946 1.00 42.78 144 GLY A N 1
ATOM 1116 C CA . GLY A 1 144 ? 19.129 62.648 5.298 1.00 42.78 144 GLY A CA 1
ATOM 1117 C C . GLY A 1 144 ? 18.636 61.371 4.626 1.00 42.78 144 GLY A C 1
ATOM 1118 O O . GLY A 1 144 ? 18.894 61.205 3.443 1.00 42.78 144 GLY A O 1
ATOM 1119 N N . ALA A 1 145 ? 17.948 60.512 5.394 1.00 38.12 145 ALA A N 1
ATOM 1120 C CA . ALA A 1 145 ? 16.933 59.512 4.989 1.00 38.12 145 ALA A CA 1
ATOM 1121 C C . ALA A 1 145 ? 17.020 58.236 5.855 1.00 38.12 145 ALA A C 1
ATOM 1123 O O . ALA A 1 145 ? 17.330 57.148 5.379 1.00 38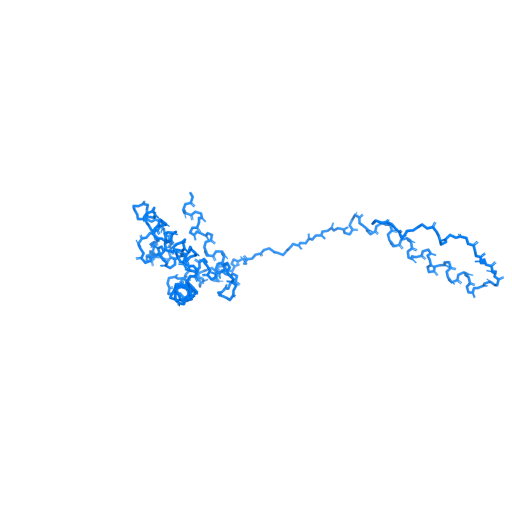.12 145 ALA A O 1
ATOM 1124 N N . MET A 1 146 ? 16.753 58.376 7.155 1.00 36.75 146 MET A N 1
ATOM 1125 C CA . MET A 1 146 ? 16.313 57.269 8.012 1.00 36.75 146 MET A CA 1
ATOM 1126 C C . MET A 1 146 ? 14.905 57.596 8.504 1.00 36.75 146 MET A C 1
ATOM 1128 O O . MET A 1 146 ? 14.695 57.876 9.676 1.00 36.75 146 MET A O 1
ATOM 1132 N N . GLU A 1 147 ? 13.953 57.632 7.577 1.00 44.44 147 GLU A N 1
ATOM 1133 C CA . GLU A 1 147 ? 12.527 57.691 7.894 1.00 44.44 147 GLU A CA 1
ATOM 1134 C C . GLU A 1 147 ? 11.755 57.172 6.677 1.00 44.44 147 GLU A C 1
ATOM 1136 O O . GLU A 1 147 ? 11.436 57.925 5.770 1.00 44.44 147 GLU A O 1
ATOM 1141 N N . GLU A 1 148 ? 11.633 55.845 6.604 1.00 45.59 148 GLU A N 1
ATOM 1142 C CA . GLU A 1 148 ? 10.584 55.050 5.939 1.00 45.59 148 GLU A CA 1
ATOM 1143 C C . GLU A 1 148 ? 11.157 53.663 5.641 1.00 45.59 148 GLU A C 1
ATOM 1145 O O . GLU A 1 148 ? 11.911 53.480 4.691 1.00 45.59 148 GLU A O 1
ATOM 1150 N N . LEU A 1 149 ? 10.848 52.712 6.526 1.00 40.75 149 LEU A N 1
ATOM 1151 C CA . LEU A 1 149 ? 10.589 51.280 6.270 1.00 40.75 149 LEU A CA 1
ATOM 1152 C C . LEU A 1 149 ? 10.622 50.523 7.609 1.00 40.75 149 LEU A C 1
ATOM 1154 O O . LEU A 1 149 ? 11.339 49.548 7.813 1.00 40.75 149 LEU A O 1
ATOM 1158 N N . SER A 1 150 ? 9.818 51.021 8.548 1.00 40.56 150 SER A N 1
ATOM 1159 C CA . SER A 1 150 ? 9.220 50.232 9.618 1.00 40.56 150 SER A CA 1
ATOM 1160 C C . SER A 1 150 ? 7.703 50.372 9.480 1.00 40.56 150 SER A C 1
ATOM 1162 O O . SER A 1 150 ? 7.087 51.133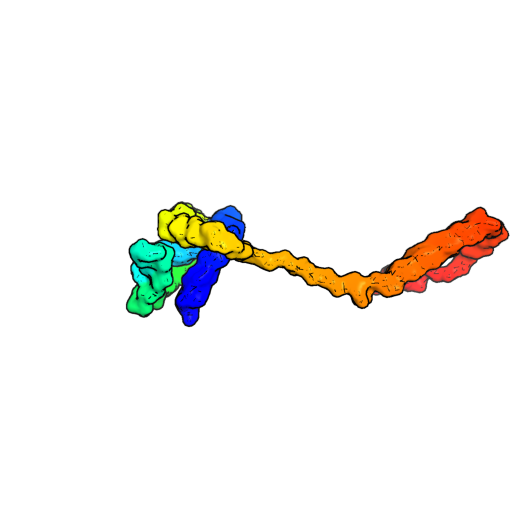 10.220 1.00 40.56 150 SER A O 1
ATOM 1164 N N . ALA A 1 151 ? 7.119 49.715 8.479 1.00 37.47 151 ALA A N 1
ATOM 1165 C CA . ALA A 1 151 ? 5.686 49.446 8.402 1.00 37.47 151 ALA A CA 1
ATOM 1166 C C . ALA A 1 151 ? 5.422 48.389 7.314 1.00 37.47 151 ALA A C 1
ATOM 1168 O O . ALA A 1 151 ? 5.796 48.609 6.165 1.00 37.47 151 ALA A O 1
ATOM 1169 N N . GLU A 1 152 ? 4.761 47.307 7.747 1.00 39.66 152 GL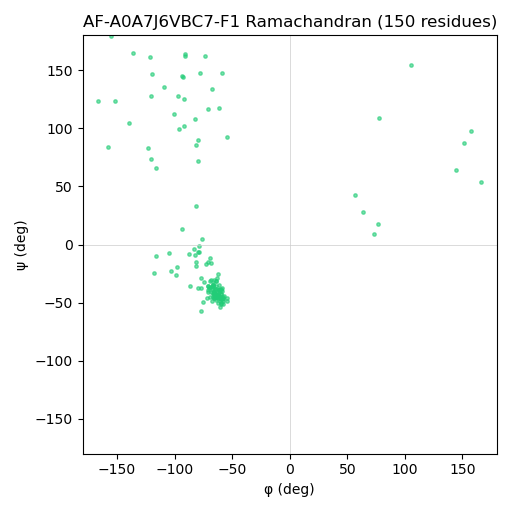U A N 1
ATOM 1170 C CA . GLU A 1 152 ? 4.170 46.172 7.000 1.00 39.66 152 GLU A CA 1
ATOM 1171 C C . GLU A 1 152 ? 5.090 45.046 6.496 1.00 39.66 152 GLU A C 1
ATOM 1173 O O . GLU A 1 152 ? 5.866 45.221 5.533 1.00 39.66 152 GLU A O 1
#

InterPro domains:
  IPR039461 Peptidase family M49 [PTHR23422] (1-111)

pLDDT: mean 84.4, std 20.73, range [36.75, 98.75]

Secondary structure (DSSP, 8-state):
-HHHHHHHHHHHHTT-TTSHHHHHHHHHHHHHHHTTSEEE-TTS-EEE-TTTHHHHHHHHHHHHHHHHHHT-HHHHHHHHHHHSS--HHHHHHHHHHHHHT--SS-------HHHHTTTHHHHHHHHHHHHHHHTTS----------S----